Protein AF-A0A9E5L388-F1 (afdb_monomer_lite)

Structure (mmCIF, N/CA/C/O backbone):
data_AF-A0A9E5L388-F1
#
_entry.id   AF-A0A9E5L388-F1
#
loop_
_atom_site.group_PDB
_atom_site.id
_atom_site.type_symbol
_atom_site.label_atom_id
_atom_site.label_alt_id
_atom_site.label_comp_id
_atom_site.label_asym_id
_atom_site.label_entity_id
_atom_site.label_seq_id
_atom_site.pdbx_PDB_ins_code
_atom_site.Cartn_x
_atom_site.Cartn_y
_atom_site.Cartn_z
_atom_site.occupancy
_atom_site.B_iso_or_equiv
_atom_site.auth_seq_id
_atom_site.auth_comp_id
_atom_site.auth_asym_id
_atom_site.auth_atom_id
_atom_site.pdbx_PDB_model_num
ATOM 1 N N . MET A 1 1 ? -13.067 15.710 34.366 1.00 86.12 1 MET A N 1
ATOM 2 C CA . MET A 1 1 ? -13.907 15.734 33.143 1.00 86.12 1 MET A CA 1
ATOM 3 C C . MET A 1 1 ? -14.310 14.328 32.700 1.00 86.12 1 MET A C 1
ATOM 5 O O . MET A 1 1 ? -15.503 14.062 32.668 1.00 86.12 1 MET A O 1
ATOM 9 N N . ILE A 1 2 ? -13.362 13.417 32.444 1.00 89.31 2 ILE A N 1
ATOM 10 C CA . ILE A 1 2 ? -13.641 12.034 31.994 1.00 89.31 2 ILE A CA 1
ATOM 11 C C . ILE A 1 2 ? -14.553 11.259 32.964 1.00 89.31 2 ILE A C 1
ATOM 13 O O . ILE A 1 2 ? -15.566 10.713 32.545 1.00 89.31 2 ILE A O 1
ATOM 17 N N . GLU A 1 3 ? -14.292 11.320 34.272 1.00 92.44 3 GLU A N 1
ATOM 18 C CA . GLU A 1 3 ? -15.134 10.653 35.284 1.00 92.44 3 GLU A CA 1
ATOM 19 C C . GLU A 1 3 ? -16.596 11.150 35.291 1.00 92.44 3 GLU A C 1
ATOM 21 O O . GLU A 1 3 ? -17.532 10.399 35.564 1.00 92.44 3 GLU A O 1
ATOM 26 N N . LYS A 1 4 ? -16.824 12.425 34.938 1.00 95.94 4 LYS A N 1
ATOM 27 C CA . LYS A 1 4 ? -18.179 12.981 34.786 1.00 95.94 4 LYS A CA 1
ATOM 28 C C . LYS A 1 4 ? -18.882 12.364 33.573 1.00 95.94 4 LYS A C 1
ATOM 30 O O . LYS A 1 4 ? -20.036 11.961 33.695 1.00 95.94 4 LYS A O 1
ATOM 35 N N . LEU A 1 5 ? -18.182 12.257 32.439 1.00 94.25 5 LEU A N 1
ATOM 36 C CA . LEU A 1 5 ? -18.706 11.656 31.207 1.00 94.25 5 LEU A CA 1
ATOM 37 C C . LEU A 1 5 ? -19.031 10.169 31.395 1.00 94.25 5 LEU A C 1
ATOM 39 O O . LEU A 1 5 ? -20.086 9.720 30.956 1.00 94.25 5 LEU A O 1
ATOM 43 N N . LYS A 1 6 ? -18.196 9.431 32.133 1.00 94.25 6 LYS A N 1
ATOM 44 C CA . LYS A 1 6 ? -18.451 8.034 32.514 1.00 94.25 6 LYS A CA 1
ATOM 45 C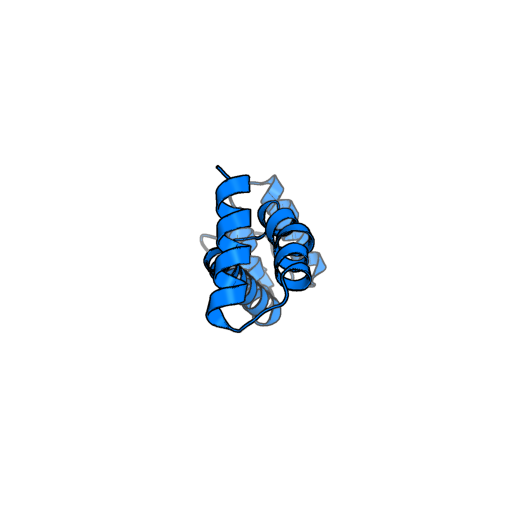 C . LYS A 1 6 ? -19.750 7.871 33.307 1.00 94.25 6 LYS A C 1
ATOM 47 O O . LYS A 1 6 ? -20.597 7.048 32.960 1.00 94.25 6 LYS A O 1
ATOM 52 N N . LYS A 1 7 ? -19.947 8.680 34.355 1.00 94.94 7 LYS A N 1
ATOM 53 C CA . LYS A 1 7 ? -21.184 8.656 35.161 1.00 94.94 7 LYS A CA 1
ATOM 54 C C . LYS A 1 7 ? -22.417 8.989 34.320 1.0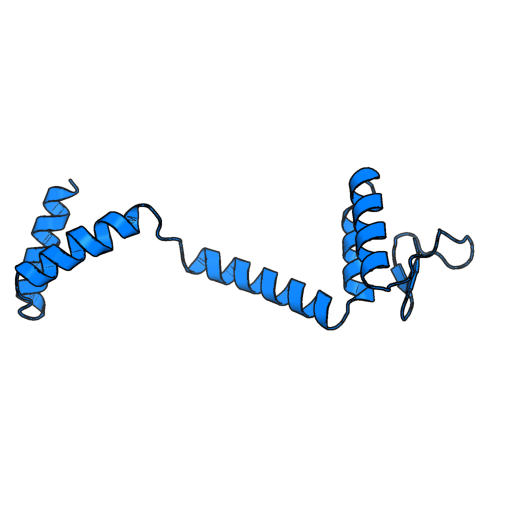0 94.94 7 LYS A C 1
ATOM 56 O O . LYS A 1 7 ? -23.465 8.364 34.483 1.00 94.94 7 LYS A O 1
ATOM 61 N N . GLU A 1 8 ? -22.291 9.952 33.411 1.00 95.62 8 GLU A N 1
ATO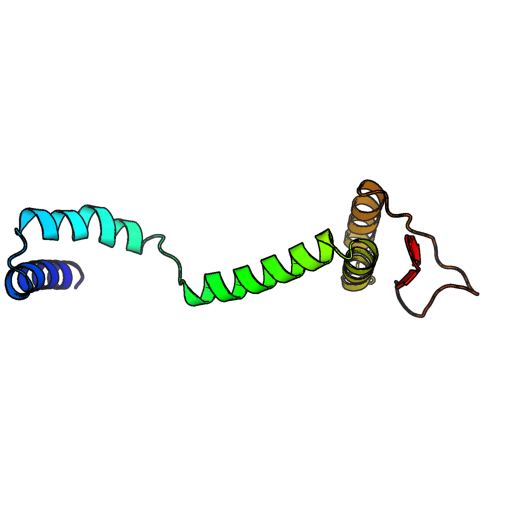M 62 C CA . GLU A 1 8 ? -23.365 10.336 32.496 1.00 95.62 8 GLU A CA 1
ATOM 63 C C . GLU A 1 8 ? -23.698 9.225 31.490 1.00 95.62 8 GLU A C 1
ATOM 65 O O . GLU A 1 8 ? -24.877 8.935 31.281 1.00 95.62 8 GLU A O 1
ATOM 70 N N . PHE A 1 9 ? -22.682 8.560 30.929 1.00 94.69 9 PHE A N 1
ATOM 71 C CA . PHE A 1 9 ? -22.836 7.410 30.037 1.00 94.69 9 PHE A CA 1
ATOM 72 C C . PHE A 1 9 ? -23.650 6.295 30.704 1.00 94.69 9 PHE A C 1
ATOM 74 O O . PHE A 1 9 ? -24.688 5.894 30.180 1.00 94.69 9 PHE A O 1
ATOM 81 N N . VAL A 1 10 ? -23.254 5.866 31.910 1.00 94.25 10 VAL A N 1
ATOM 82 C CA . VAL A 1 10 ? -23.954 4.807 32.661 1.00 94.25 10 VAL A CA 1
ATOM 83 C C . VAL A 1 10 ? -25.406 5.196 32.966 1.00 94.25 10 VAL A C 1
ATOM 85 O O . VAL A 1 10 ? -26.317 4.390 32.767 1.00 94.25 10 VAL A O 1
ATOM 88 N N . LYS A 1 11 ? -25.651 6.447 33.388 1.00 95.12 11 LYS A N 1
ATOM 89 C CA . LYS A 1 11 ? -27.009 6.955 33.647 1.00 95.12 11 LYS A CA 1
ATOM 90 C C . LYS A 1 11 ? -27.878 6.929 32.384 1.00 95.12 11 LYS A C 1
ATOM 92 O O . LYS A 1 11 ? -29.034 6.512 32.444 1.00 95.12 11 LYS A O 1
ATOM 97 N N . LYS A 1 12 ? -27.335 7.367 31.243 1.00 95.19 12 LYS A N 1
ATOM 98 C CA . LYS A 1 12 ? -28.052 7.391 29.959 1.00 95.19 12 LYS A CA 1
ATOM 99 C C . LYS A 1 12 ? -28.357 5.984 29.443 1.00 95.19 12 LYS A C 1
ATOM 101 O O . LYS A 1 12 ? -29.460 5.760 28.953 1.00 95.19 12 LYS A O 1
ATOM 106 N N . CYS A 1 13 ? -27.447 5.023 29.604 1.00 94.25 13 CYS A N 1
ATOM 107 C CA . CYS A 1 13 ? -27.692 3.631 29.217 1.00 94.25 13 CYS A CA 1
ATOM 108 C C . CYS A 1 13 ? -28.866 2.999 29.984 1.00 94.25 13 CYS A C 1
ATOM 110 O O . CYS A 1 13 ? -29.707 2.337 29.369 1.00 94.25 13 CYS A O 1
ATOM 112 N N . ALA A 1 14 ? -28.957 3.245 31.295 1.00 92.44 14 ALA A N 1
ATOM 113 C CA . ALA A 1 14 ? -30.080 2.785 32.110 1.00 92.44 14 ALA A CA 1
ATOM 114 C C . ALA A 1 14 ? -31.411 3.412 31.651 1.00 92.44 14 ALA A C 1
ATOM 116 O O . ALA A 1 14 ? -32.402 2.704 31.497 1.00 92.44 14 ALA A O 1
ATOM 117 N N . GLY A 1 15 ? -31.427 4.720 31.365 1.00 90.50 15 GLY A N 1
ATOM 118 C CA . GLY A 1 15 ? -32.634 5.431 30.924 1.00 90.50 15 GLY A CA 1
ATOM 119 C C . GLY A 1 15 ? -33.082 5.140 29.484 1.00 90.50 15 GLY A C 1
ATOM 120 O O . GLY A 1 15 ? -34.260 5.286 29.184 1.00 90.50 15 GLY A O 1
ATOM 121 N N . PHE A 1 16 ? -32.173 4.733 28.591 1.00 88.25 16 PHE A N 1
ATOM 122 C CA . PHE A 1 16 ? -32.488 4.513 27.173 1.00 88.25 16 PHE A CA 1
ATOM 123 C C . PHE A 1 16 ? -33.103 3.136 26.892 1.00 88.25 16 PHE A C 1
ATOM 125 O O . PHE A 1 16 ? -34.082 3.030 26.160 1.00 88.25 16 PHE A O 1
ATOM 132 N N . ARG A 1 17 ? -32.510 2.070 27.442 1.00 85.12 17 ARG A N 1
ATOM 133 C CA . ARG A 1 17 ? -32.904 0.673 27.160 1.00 85.12 17 ARG A CA 1
ATOM 134 C C . ARG A 1 17 ? -32.968 -0.211 28.407 1.00 85.12 17 ARG A C 1
ATOM 136 O O . ARG A 1 17 ? -33.025 -1.429 28.282 1.00 85.12 17 ARG A O 1
ATOM 143 N N . GLY A 1 18 ? -32.928 0.377 29.604 1.00 90.69 18 GLY A N 1
ATOM 144 C CA . GLY A 1 18 ? -32.938 -0.393 30.851 1.00 90.69 18 GLY A CA 1
ATOM 145 C C . GLY A 1 18 ? -31.679 -1.239 31.047 1.00 90.69 18 GLY A C 1
ATOM 146 O O . GLY A 1 18 ? -31.737 -2.275 31.707 1.00 90.69 18 GLY A O 1
ATOM 147 N N . TYR A 1 19 ? -30.545 -0.846 30.453 1.00 94.25 19 TYR A N 1
ATOM 148 C CA . TYR A 1 19 ? -29.304 -1.600 30.612 1.00 94.25 19 TYR A CA 1
ATOM 149 C C . TYR A 1 19 ? -28.871 -1.626 32.079 1.00 94.25 19 TYR A C 1
ATOM 151 O O . TYR A 1 19 ? -28.874 -0.598 32.762 1.00 94.25 19 TYR A O 1
ATOM 159 N N . LYS A 1 20 ? -28.469 -2.813 32.550 1.00 95.56 20 LYS A N 1
ATOM 160 C CA . LYS A 1 20 ? -27.919 -2.996 33.894 1.00 95.56 20 LYS A CA 1
ATOM 161 C C . LYS A 1 20 ? -26.668 -2.140 34.062 1.00 95.56 20 LYS A C 1
ATOM 163 O O . LYS A 1 20 ? -25.831 -2.060 33.158 1.00 95.56 20 LYS A O 1
ATOM 168 N N . LYS A 1 21 ? -26.528 -1.535 35.241 1.00 94.31 21 LYS A N 1
ATOM 169 C CA . LYS A 1 21 ? -25.412 -0.642 35.565 1.00 94.31 21 LYS A CA 1
ATOM 170 C C . LYS A 1 21 ? -24.067 -1.338 35.361 1.00 94.31 21 LYS A C 1
ATOM 172 O O . LYS A 1 21 ? -23.155 -0.750 34.787 1.00 94.31 21 LYS A O 1
ATOM 177 N N . GLU A 1 22 ? -23.977 -2.596 35.779 1.00 95.56 22 GLU A N 1
ATOM 178 C CA . GLU A 1 22 ? -22.774 -3.423 35.709 1.00 95.56 22 GLU A CA 1
ATOM 179 C C . GLU A 1 22 ? -22.326 -3.613 34.255 1.00 95.56 22 GLU A C 1
ATOM 181 O O . GLU A 1 22 ? -21.142 -3.508 33.950 1.00 95.56 22 GLU A O 1
ATOM 186 N N . THR A 1 23 ? -23.277 -3.813 33.336 1.00 95.00 23 THR A N 1
ATOM 187 C CA . THR A 1 23 ? -22.998 -3.969 31.903 1.00 95.00 23 THR A CA 1
ATOM 188 C C . THR A 1 23 ? -22.452 -2.680 31.297 1.00 95.00 23 THR A C 1
ATOM 190 O O . THR A 1 23 ? -21.430 -2.702 30.616 1.00 95.00 23 THR A O 1
ATOM 193 N N . SER A 1 24 ? -23.102 -1.541 31.548 1.00 95.50 24 SER A N 1
ATOM 194 C CA . SER A 1 24 ? -22.646 -0.254 31.009 1.00 95.50 24 SER A CA 1
ATOM 195 C C . SER A 1 24 ? -21.293 0.162 31.583 1.00 95.50 24 SER A C 1
ATOM 197 O O . SER A 1 24 ? -20.461 0.704 30.859 1.00 95.50 24 SER A O 1
ATOM 199 N N . GLN A 1 25 ? -21.057 -0.125 32.864 1.00 95.31 25 GLN A N 1
ATOM 200 C CA . GLN A 1 25 ? -19.780 0.141 33.511 1.00 95.31 25 GLN A CA 1
ATOM 201 C C . GLN A 1 25 ? -18.666 -0.742 32.938 1.00 95.31 25 GLN A C 1
ATOM 203 O O . GLN A 1 25 ? -17.606 -0.222 32.597 1.00 95.31 25 GLN A O 1
ATOM 208 N N . TYR A 1 26 ? -18.935 -2.035 32.726 1.00 95.94 26 TYR A N 1
ATOM 209 C CA . TYR A 1 26 ? -18.004 -2.949 32.064 1.00 95.94 26 TYR A CA 1
ATOM 210 C C . TYR A 1 26 ? -17.638 -2.475 30.652 1.00 95.94 26 TYR A C 1
ATOM 212 O O . TYR A 1 26 ? -16.458 -2.394 30.327 1.00 95.94 26 TYR A O 1
ATOM 220 N N . ILE A 1 27 ? -18.621 -2.103 29.823 1.00 94.81 27 ILE A N 1
ATOM 221 C CA . ILE A 1 27 ? -18.369 -1.616 28.455 1.00 94.81 27 ILE A CA 1
ATOM 222 C C . ILE A 1 27 ? -17.480 -0.369 28.477 1.00 94.81 27 ILE A C 1
ATOM 224 O O . ILE A 1 27 ? -16.527 -0.273 27.704 1.00 94.81 27 ILE A O 1
ATOM 228 N N . TYR A 1 28 ? -17.765 0.586 29.362 1.00 95.06 28 TYR A N 1
ATOM 229 C CA . TYR A 1 28 ? -16.975 1.811 29.425 1.00 95.06 28 TYR A CA 1
ATOM 230 C C . TYR A 1 28 ? -15.529 1.526 29.855 1.00 95.06 28 TYR A C 1
ATOM 232 O O . TYR A 1 28 ? -14.596 1.906 29.155 1.00 95.06 28 TYR A O 1
ATOM 240 N N . GLU A 1 29 ? -15.347 0.809 30.966 1.00 94.69 29 GLU A N 1
ATOM 241 C CA . GLU A 1 29 ? -14.033 0.581 31.584 1.00 94.69 29 GLU A CA 1
ATOM 242 C C . GLU A 1 29 ? -13.172 -0.443 30.837 1.00 94.69 29 GLU A C 1
ATOM 244 O O . GLU A 1 29 ? -11.946 -0.363 30.855 1.00 94.69 29 GLU A O 1
ATOM 249 N N . LYS A 1 30 ? -13.790 -1.455 30.218 1.00 96.25 30 LYS A N 1
ATOM 250 C CA . LYS A 1 30 ? -13.067 -2.569 29.583 1.00 96.25 30 LYS A CA 1
ATOM 251 C C . LYS A 1 30 ? -13.015 -2.482 28.068 1.00 96.25 30 LYS A C 1
ATOM 253 O O . LYS A 1 30 ? -12.206 -3.185 27.473 1.00 96.25 30 LYS A O 1
ATOM 258 N N . MET A 1 31 ? -13.835 -1.636 27.446 1.00 95.06 31 MET A N 1
ATOM 259 C CA . MET A 1 31 ? -13.847 -1.482 25.990 1.00 95.06 31 MET A CA 1
ATOM 260 C C . MET A 1 31 ? -13.544 -0.045 25.581 1.00 95.06 31 MET A C 1
ATOM 262 O O . MET A 1 31 ? -12.552 0.174 24.900 1.00 95.06 31 MET A O 1
ATOM 266 N N . ILE A 1 32 ? -14.345 0.935 26.012 1.00 94.94 32 ILE A N 1
ATOM 267 C CA . ILE A 1 32 ? -14.218 2.324 25.538 1.00 94.94 32 ILE A CA 1
ATOM 268 C C . ILE A 1 32 ? -12.909 2.964 26.010 1.00 94.94 32 ILE A C 1
ATOM 270 O O . ILE A 1 32 ? -12.186 3.520 25.188 1.00 94.94 32 ILE A O 1
ATOM 274 N N . GLU A 1 33 ? -12.590 2.885 27.305 1.00 93.38 33 GLU A N 1
ATOM 275 C CA . GLU A 1 33 ? -11.369 3.484 27.862 1.00 93.38 33 GLU A CA 1
ATOM 276 C C . GLU A 1 33 ? -10.092 2.903 27.233 1.00 93.38 33 GLU A C 1
ATOM 278 O O . GLU A 1 33 ? -9.291 3.694 26.734 1.00 93.38 33 GLU A O 1
ATOM 283 N N . PRO A 1 34 ? -9.903 1.567 27.153 1.00 93.06 34 PRO A N 1
ATOM 284 C CA . PRO A 1 34 ? -8.749 1.004 26.459 1.00 93.06 34 PRO A CA 1
ATOM 285 C C . PRO A 1 34 ? -8.733 1.369 24.975 1.00 93.06 34 PRO A C 1
ATOM 287 O O . PRO A 1 34 ? -7.704 1.799 24.461 1.00 93.06 34 PRO A O 1
ATOM 290 N N . ALA A 1 35 ? -9.871 1.238 24.285 1.00 92.94 35 ALA A N 1
ATOM 291 C CA . ALA A 1 35 ? -9.957 1.517 22.858 1.00 92.94 35 ALA A CA 1
ATOM 292 C C . ALA A 1 35 ? -9.643 2.981 22.539 1.00 92.94 35 ALA A C 1
ATOM 294 O O . ALA A 1 35 ? -9.085 3.247 21.481 1.00 92.94 35 ALA A O 1
ATOM 295 N N . ALA A 1 36 ? -9.931 3.934 23.427 1.00 90.94 36 ALA A N 1
ATOM 296 C CA . ALA A 1 36 ? -9.606 5.342 23.209 1.00 90.94 36 ALA A CA 1
ATOM 297 C C . ALA A 1 36 ? -8.094 5.601 23.059 1.00 90.94 36 ALA A C 1
ATOM 299 O O . ALA A 1 36 ? -7.714 6.590 22.438 1.00 90.94 36 ALA A O 1
ATOM 300 N N . SER A 1 37 ? -7.234 4.717 23.580 1.00 91.06 37 SER A N 1
ATOM 301 C CA . SER A 1 37 ? -5.778 4.846 23.453 1.00 91.06 37 SER A CA 1
ATOM 302 C C . SER A 1 37 ? -5.221 4.379 22.104 1.00 91.06 37 SER A C 1
ATOM 304 O O . SER A 1 37 ? -4.106 4.763 21.765 1.00 91.06 37 SER A O 1
ATOM 306 N N . TYR A 1 38 ? -5.951 3.554 21.343 1.00 92.50 38 TYR A N 1
ATOM 307 C CA . TYR A 1 38 ? -5.428 2.934 20.110 1.00 92.50 38 TYR A CA 1
ATOM 308 C C . TYR A 1 38 ? -6.445 2.790 18.967 1.00 92.50 38 TYR A C 1
ATOM 310 O O . TYR A 1 38 ? -6.113 2.270 17.902 1.00 92.50 38 TYR A O 1
ATOM 318 N N . SER A 1 39 ? -7.690 3.230 19.153 1.00 95.44 39 SER A N 1
ATOM 319 C CA . SER A 1 39 ? -8.684 3.246 18.080 1.00 95.44 39 SER A CA 1
ATOM 320 C C . SER A 1 39 ? -8.269 4.229 17.007 1.00 95.44 39 SER A C 1
ATOM 322 O O . SER A 1 39 ? -7.830 5.343 17.289 1.00 95.44 39 SER A O 1
ATOM 324 N N . PHE A 1 40 ? -8.464 3.821 15.761 1.00 95.50 40 PHE A N 1
ATOM 325 C CA . PHE A 1 40 ? -8.019 4.584 14.613 1.00 95.50 40 PHE A CA 1
ATOM 326 C C . PHE A 1 40 ? -9.198 5.157 13.827 1.00 95.50 40 PHE A C 1
ATOM 328 O O . PHE A 1 40 ? -10.306 4.611 13.813 1.00 95.50 40 PHE A O 1
ATOM 335 N N . ASN A 1 41 ? -8.967 6.286 13.161 1.00 96.75 41 ASN A N 1
ATOM 336 C CA . ASN A 1 41 ? -9.986 6.948 12.364 1.00 96.75 41 ASN A CA 1
ATOM 337 C C . ASN A 1 41 ? -10.351 6.104 11.129 1.00 96.75 41 ASN A C 1
ATOM 339 O O . ASN A 1 41 ? -9.567 5.982 10.188 1.00 96.75 41 ASN A O 1
ATOM 343 N N . LYS A 1 42 ? -11.581 5.575 11.104 1.00 97.06 42 LYS A N 1
ATOM 344 C CA . LYS A 1 42 ? -12.049 4.691 10.028 1.00 97.06 42 LYS A CA 1
ATOM 345 C C . LYS A 1 42 ? -12.017 5.349 8.647 1.00 97.06 42 LYS A C 1
ATOM 347 O O . LYS A 1 42 ? -11.612 4.694 7.693 1.00 97.06 42 LYS A O 1
ATOM 352 N N . SER A 1 43 ? -12.437 6.610 8.514 1.00 98.00 43 SER A N 1
ATOM 353 C CA . SER A 1 43 ? -12.431 7.282 7.205 1.00 98.00 43 SER A CA 1
ATOM 354 C C . SER A 1 43 ? -11.019 7.403 6.634 1.00 98.00 43 SER A C 1
ATOM 356 O O . SER A 1 43 ? -10.824 7.148 5.452 1.00 98.00 43 SER A O 1
ATOM 358 N N . HIS A 1 44 ? -10.026 7.691 7.478 1.00 97.75 44 HIS A N 1
ATOM 359 C CA . HIS A 1 44 ? -8.630 7.743 7.060 1.00 97.75 44 HIS A CA 1
ATOM 360 C C . HIS A 1 44 ? -8.121 6.359 6.636 1.00 97.75 44 HIS A C 1
ATOM 362 O O . HIS A 1 44 ? -7.562 6.223 5.549 1.00 97.75 44 HIS A O 1
ATOM 368 N N . SER A 1 45 ? -8.392 5.318 7.435 1.00 98.12 45 SER A N 1
ATOM 369 C CA . SER A 1 45 ? -8.014 3.942 7.087 1.00 98.12 45 SER A CA 1
ATOM 370 C C . SER A 1 45 ? -8.601 3.485 5.758 1.00 98.12 45 SER A C 1
ATOM 372 O O . SER A 1 45 ? -7.897 2.869 4.968 1.00 98.12 45 SER A O 1
ATOM 374 N N . VAL A 1 46 ? -9.879 3.778 5.497 1.00 98.38 46 VAL A N 1
ATOM 375 C CA . VAL A 1 46 ? -10.554 3.336 4.268 1.00 98.38 46 VAL A CA 1
ATOM 376 C C . VAL A 1 46 ? -9.954 4.011 3.034 1.00 98.38 46 VAL A C 1
ATOM 378 O O . VAL A 1 46 ? -9.703 3.329 2.044 1.00 98.38 46 VAL A O 1
ATOM 381 N N . CYS A 1 47 ? -9.663 5.314 3.094 1.00 98.31 47 CYS A N 1
ATOM 382 C CA . CYS A 1 47 ? -9.038 6.017 1.972 1.00 98.31 47 CYS A CA 1
ATOM 383 C C . CYS A 1 47 ? -7.651 5.446 1.638 1.00 98.31 47 CYS A C 1
ATOM 385 O O . CYS A 1 47 ? -7.365 5.178 0.474 1.00 98.31 47 CYS A O 1
ATOM 387 N N . TYR A 1 48 ? -6.812 5.196 2.649 1.00 98.44 48 TYR A N 1
ATOM 388 C CA . TYR A 1 48 ? -5.487 4.604 2.434 1.00 98.44 48 TYR A CA 1
ATOM 389 C C . TYR A 1 48 ? -5.560 3.147 1.971 1.00 98.44 48 TYR A C 1
ATOM 391 O O . TYR A 1 48 ? -4.805 2.747 1.087 1.00 98.44 48 TYR A O 1
ATOM 399 N N . ALA A 1 49 ? -6.494 2.361 2.513 1.00 98.62 49 ALA A N 1
ATOM 400 C CA . ALA A 1 49 ? -6.713 0.987 2.073 1.00 98.62 49 ALA A CA 1
ATOM 401 C C . ALA A 1 49 ? -7.113 0.921 0.591 1.00 98.62 49 ALA A C 1
ATOM 403 O O . ALA A 1 49 ? -6.682 0.008 -0.108 1.00 98.62 49 ALA A O 1
ATOM 404 N N . MET A 1 50 ? -7.885 1.895 0.096 1.00 98.56 50 MET A N 1
ATOM 405 C CA . MET A 1 50 ? -8.250 1.961 -1.321 1.00 98.56 50 MET A CA 1
ATOM 406 C C . MET A 1 50 ? -7.026 2.174 -2.218 1.00 98.56 50 MET A C 1
ATOM 408 O O . MET A 1 50 ? -6.884 1.476 -3.219 1.00 98.56 50 MET A O 1
ATOM 412 N N . ILE A 1 51 ? -6.123 3.085 -1.840 1.00 98.44 51 ILE A N 1
ATOM 413 C CA . ILE A 1 51 ? -4.871 3.320 -2.575 1.00 98.44 51 ILE A CA 1
ATOM 414 C C . ILE A 1 51 ? -4.010 2.055 -2.547 1.00 98.44 51 ILE A C 1
ATOM 416 O O . ILE A 1 51 ? -3.580 1.586 -3.594 1.00 98.44 51 ILE A O 1
ATOM 420 N N . ALA A 1 52 ? -3.815 1.450 -1.370 1.00 98.62 52 ALA A N 1
ATOM 421 C CA . ALA A 1 52 ? -3.039 0.218 -1.238 1.00 98.62 52 ALA A CA 1
ATOM 422 C C . ALA A 1 52 ? -3.609 -0.921 -2.100 1.00 98.62 52 ALA A C 1
ATOM 424 O O . ALA A 1 52 ? -2.855 -1.635 -2.760 1.00 98.62 52 ALA A O 1
ATOM 425 N N . TYR A 1 53 ? -4.937 -1.062 -2.137 1.00 98.62 53 TYR A N 1
ATOM 426 C CA . TYR A 1 53 ? -5.615 -2.035 -2.986 1.00 98.62 53 TYR A CA 1
ATOM 427 C C . TYR A 1 53 ? -5.381 -1.765 -4.477 1.00 98.62 53 TYR A C 1
ATOM 429 O O . TYR A 1 53 ? -5.059 -2.691 -5.216 1.00 98.62 53 TYR A O 1
ATOM 437 N N . GLN A 1 54 ? -5.491 -0.510 -4.923 1.00 98.69 54 GLN A N 1
ATOM 438 C CA . GLN A 1 54 ? -5.225 -0.130 -6.316 1.00 98.69 54 GLN A CA 1
ATOM 439 C C . GLN A 1 54 ? -3.771 -0.409 -6.712 1.00 98.69 54 GLN A C 1
ATOM 441 O O . GLN A 1 54 ? -3.526 -1.009 -7.757 1.00 98.69 54 GLN A O 1
ATOM 446 N N . THR A 1 55 ? -2.814 -0.042 -5.859 1.00 98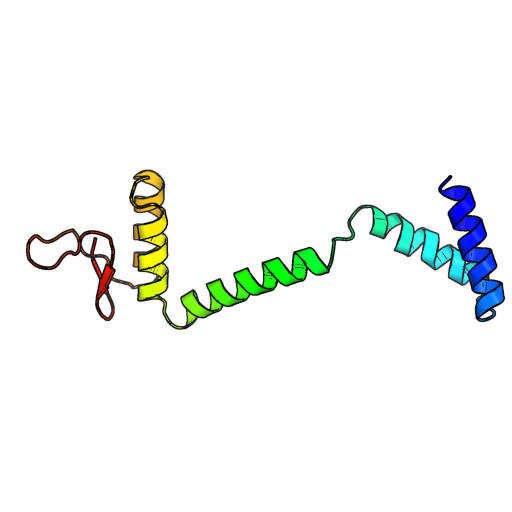.44 55 THR A N 1
ATOM 447 C CA . THR A 1 55 ? -1.385 -0.320 -6.058 1.00 98.44 55 THR A CA 1
ATOM 448 C C . THR A 1 55 ? -1.124 -1.824 -6.160 1.00 98.44 55 THR A C 1
ATOM 450 O O . THR A 1 55 ? -0.448 -2.272 -7.085 1.00 98.44 55 THR A O 1
ATOM 453 N N . ALA A 1 56 ? -1.704 -2.623 -5.259 1.00 98.50 56 ALA A N 1
ATOM 454 C CA . ALA A 1 56 ? -1.572 -4.078 -5.285 1.00 98.50 56 ALA A CA 1
ATOM 455 C C . ALA A 1 56 ? -2.216 -4.703 -6.533 1.00 98.50 56 ALA A C 1
ATOM 457 O O . ALA A 1 56 ? -1.646 -5.620 -7.118 1.00 98.50 56 ALA A O 1
ATOM 458 N N . TYR A 1 57 ? -3.371 -4.191 -6.966 1.00 98.69 57 TYR A N 1
ATOM 459 C CA . TYR A 1 57 ? -4.040 -4.633 -8.188 1.00 98.69 57 TYR A CA 1
ATOM 460 C C . TYR A 1 57 ? -3.160 -4.404 -9.423 1.00 98.69 57 TYR A C 1
ATOM 462 O O . TYR A 1 57 ? -2.989 -5.315 -10.232 1.00 98.69 57 TYR A O 1
ATOM 470 N N . LEU A 1 58 ? -2.553 -3.218 -9.546 1.00 98.38 58 LEU A N 1
ATOM 471 C CA . LEU A 1 58 ? -1.626 -2.921 -10.640 1.00 98.38 58 LEU A CA 1
ATOM 472 C C . LEU A 1 58 ? -0.404 -3.844 -10.599 1.00 98.38 58 LEU A C 1
ATOM 474 O O . LEU A 1 58 ? -0.078 -4.443 -11.616 1.00 98.38 58 LEU A O 1
ATOM 478 N N . LYS A 1 59 ? 0.207 -4.047 -9.424 1.00 97.56 59 LYS A N 1
ATOM 479 C CA . LYS A 1 59 ? 1.337 -4.979 -9.268 1.00 97.56 59 LYS A CA 1
ATOM 480 C C . LYS A 1 59 ? 0.974 -6.418 -9.657 1.00 97.56 59 LYS A C 1
ATOM 482 O O . LYS A 1 59 ? 1.791 -7.109 -10.253 1.00 97.56 59 LYS A O 1
ATOM 487 N N . ALA A 1 60 ? -0.238 -6.872 -9.335 1.00 97.62 60 ALA A N 1
ATOM 488 C CA . ALA A 1 60 ? -0.680 -8.242 -9.596 1.00 97.62 60 ALA A CA 1
ATOM 489 C C . ALA A 1 60 ? -1.063 -8.506 -11.063 1.00 97.62 60 ALA A C 1
ATOM 491 O O . ALA A 1 60 ? -0.864 -9.619 -11.547 1.00 97.62 60 ALA A O 1
ATOM 492 N N . HIS A 1 61 ? -1.628 -7.516 -11.761 1.00 97.56 61 HIS A N 1
ATOM 493 C CA . HIS A 1 61 ? -2.187 -7.697 -13.109 1.00 97.56 61 HIS A CA 1
ATOM 494 C C . HIS A 1 61 ? -1.387 -7.015 -14.229 1.00 97.56 61 HIS A C 1
ATOM 496 O O . HIS A 1 61 ? -1.538 -7.396 -15.386 1.00 97.56 61 HIS A O 1
ATOM 502 N N . TYR A 1 62 ? -0.539 -6.044 -13.890 1.00 97.25 62 TYR A N 1
ATOM 503 C CA . TYR A 1 62 ? 0.271 -5.235 -14.809 1.00 97.25 62 TYR A CA 1
ATOM 504 C C . TYR A 1 62 ? 1.685 -5.069 -14.235 1.00 97.25 62 TYR A C 1
ATOM 506 O O . TYR A 1 62 ? 2.162 -3.959 -14.004 1.00 97.25 62 TYR A O 1
ATOM 514 N N . ALA A 1 63 ? 2.322 -6.193 -13.891 1.00 96.75 63 ALA A N 1
ATOM 515 C CA . ALA A 1 63 ? 3.565 -6.203 -13.123 1.00 96.75 63 ALA A CA 1
ATOM 516 C C . ALA A 1 63 ? 4.697 -5.430 -13.821 1.00 96.75 63 ALA A C 1
ATOM 518 O O . ALA A 1 63 ? 5.361 -4.619 -13.180 1.00 96.75 63 ALA A O 1
ATOM 519 N N . THR A 1 64 ? 4.895 -5.628 -15.128 1.00 97.62 64 THR A N 1
ATOM 520 C CA . THR A 1 64 ? 5.955 -4.952 -15.893 1.00 97.62 64 THR A CA 1
ATOM 521 C C . THR A 1 64 ? 5.763 -3.436 -15.901 1.00 97.62 64 THR A C 1
ATOM 523 O O . THR A 1 64 ? 6.701 -2.689 -15.629 1.00 97.62 64 THR A O 1
ATOM 526 N N . GLU A 1 65 ? 4.542 -2.963 -16.151 1.00 97.69 65 GLU A N 1
ATOM 527 C CA . GLU A 1 65 ? 4.202 -1.540 -16.136 1.00 97.69 65 GLU A CA 1
ATOM 528 C C . GLU A 1 65 ? 4.294 -0.948 -14.727 1.00 97.69 65 GLU A C 1
ATOM 530 O O . GLU A 1 65 ? 4.787 0.169 -14.559 1.00 97.69 65 GLU A O 1
ATOM 535 N N . PHE A 1 66 ? 3.863 -1.701 -13.712 1.00 97.94 66 PHE A N 1
ATOM 536 C CA . PHE A 1 66 ? 3.971 -1.314 -12.309 1.00 97.94 66 PHE A CA 1
ATOM 537 C C . PHE A 1 66 ? 5.431 -1.091 -11.907 1.00 97.94 66 PHE A C 1
ATOM 539 O O . PHE A 1 66 ? 5.768 -0.036 -11.370 1.00 97.94 66 PHE A O 1
ATOM 546 N N . TYR A 1 67 ? 6.304 -2.056 -12.200 1.00 97.56 67 TYR A N 1
ATOM 547 C CA . TYR A 1 67 ? 7.722 -1.953 -11.878 1.00 97.56 67 TYR A CA 1
ATOM 548 C C . TYR A 1 67 ? 8.420 -0.861 -12.687 1.00 97.56 67 TYR A C 1
ATOM 550 O O . TYR A 1 67 ? 9.234 -0.131 -12.130 1.00 97.56 67 TYR A O 1
ATOM 558 N N . ALA A 1 68 ? 8.053 -0.656 -13.955 1.00 97.38 68 ALA A N 1
ATOM 559 C CA . ALA A 1 68 ? 8.597 0.452 -14.739 1.00 97.38 68 ALA A CA 1
ATOM 560 C C . ALA A 1 68 ? 8.221 1.809 -14.126 1.00 97.38 68 ALA A C 1
ATOM 562 O O . ALA A 1 68 ? 9.068 2.694 -14.016 1.00 97.38 68 ALA A O 1
ATOM 563 N N . ALA A 1 69 ? 6.972 1.963 -13.676 1.00 97.06 69 ALA A N 1
ATOM 564 C CA . ALA A 1 69 ? 6.522 3.168 -12.987 1.00 97.06 69 ALA A CA 1
ATOM 565 C C . ALA A 1 69 ? 7.220 3.364 -11.629 1.00 97.06 69 ALA A C 1
ATOM 567 O O . ALA A 1 69 ? 7.547 4.497 -11.277 1.00 97.06 69 ALA A O 1
ATOM 568 N N . LEU A 1 70 ? 7.477 2.279 -10.890 1.00 96.00 70 LEU A N 1
ATOM 569 C CA . LEU A 1 70 ? 8.182 2.315 -9.608 1.00 96.00 70 LEU A CA 1
ATOM 570 C C . LEU A 1 70 ? 9.638 2.762 -9.777 1.00 96.00 70 LEU A C 1
ATOM 572 O O . LEU A 1 70 ? 10.054 3.721 -9.135 1.00 96.00 70 LEU A O 1
ATOM 576 N N . ILE A 1 71 ? 10.376 2.141 -10.700 1.00 96.56 71 ILE A N 1
ATOM 577 C CA . ILE A 1 71 ? 11.761 2.510 -11.036 1.00 96.56 71 ILE A CA 1
ATOM 578 C C . ILE A 1 71 ? 11.820 3.973 -11.490 1.00 96.56 71 ILE A C 1
ATOM 580 O O . ILE A 1 71 ? 12.643 4.745 -11.008 1.00 96.56 71 ILE A O 1
ATOM 584 N N . ARG A 1 72 ? 10.892 4.387 -12.362 1.00 95.88 72 ARG A N 1
ATOM 585 C CA . ARG A 1 72 ? 10.801 5.777 -12.822 1.00 95.88 72 ARG A CA 1
ATOM 586 C C . ARG A 1 72 ? 10.551 6.771 -11.684 1.00 95.88 72 ARG A C 1
ATOM 588 O O . ARG A 1 72 ? 11.026 7.898 -11.751 1.00 95.88 72 ARG A O 1
ATOM 595 N N . SER A 1 73 ? 9.801 6.384 -10.651 1.00 96.00 73 SER A N 1
ATOM 596 C CA . SER A 1 73 ? 9.492 7.274 -9.522 1.00 96.00 73 SER A CA 1
ATOM 597 C C . SER A 1 73 ? 10.719 7.671 -8.694 1.00 96.00 73 SER A C 1
ATOM 599 O O . SER A 1 73 ? 10.656 8.662 -7.969 1.00 96.00 73 SER A O 1
ATOM 601 N N . VAL A 1 74 ? 11.827 6.938 -8.845 1.00 95.56 74 VAL A N 1
ATOM 602 C CA . VAL A 1 74 ? 13.101 7.180 -8.159 1.00 95.56 74 VAL A CA 1
ATOM 603 C C . VAL A 1 74 ? 14.288 7.264 -9.125 1.00 95.56 74 VAL A C 1
ATOM 605 O O . VAL A 1 74 ? 15.424 7.043 -8.729 1.00 95.56 74 VAL A O 1
ATOM 608 N N . GLU A 1 75 ? 14.050 7.578 -10.402 1.00 91.50 75 GLU A N 1
ATOM 609 C CA . GLU A 1 75 ? 15.077 7.574 -11.464 1.00 91.50 75 GLU A CA 1
ATOM 610 C C . GLU A 1 75 ? 16.285 8.485 -11.155 1.00 91.50 75 GLU A C 1
ATOM 612 O O . GLU A 1 75 ? 17.389 8.247 -11.641 1.00 91.50 75 GLU A O 1
ATOM 617 N N . GLU A 1 76 ? 16.087 9.502 -10.313 1.00 92.38 76 GLU A N 1
ATOM 618 C CA . GLU A 1 76 ? 17.119 10.450 -9.876 1.00 92.38 76 GLU A CA 1
ATOM 619 C C . GLU A 1 76 ? 17.879 10.009 -8.606 1.00 92.38 76 GLU A C 1
ATOM 621 O O . GLU A 1 76 ? 18.926 10.581 -8.299 1.00 92.38 76 GLU A O 1
ATOM 626 N N . ASP A 1 77 ? 17.387 9.002 -7.874 1.00 95.69 77 ASP A N 1
ATOM 627 C CA . ASP A 1 77 ? 18.019 8.452 -6.669 1.00 95.69 77 ASP A CA 1
ATOM 628 C C . ASP A 1 77 ? 18.701 7.123 -7.006 1.00 95.69 77 ASP A C 1
ATOM 630 O O . ASP A 1 77 ? 18.061 6.083 -7.154 1.00 95.69 77 ASP A O 1
ATOM 634 N N . THR A 1 78 ? 20.026 7.148 -7.142 1.00 92.31 78 THR A N 1
ATOM 635 C CA . THR A 1 78 ? 20.796 5.984 -7.597 1.00 92.31 78 THR A CA 1
ATOM 636 C C . THR A 1 78 ? 20.729 4.788 -6.649 1.00 92.31 78 THR A C 1
ATOM 638 O O . THR A 1 78 ? 20.836 3.649 -7.115 1.00 92.31 78 THR A O 1
ATOM 641 N N . ASP A 1 79 ? 20.560 5.021 -5.344 1.00 93.81 79 ASP A N 1
ATOM 642 C CA . ASP A 1 79 ? 20.523 3.949 -4.347 1.00 93.81 79 ASP A CA 1
ATOM 643 C C . ASP A 1 79 ? 19.165 3.234 -4.392 1.00 93.81 79 ASP A C 1
ATOM 645 O O . ASP A 1 79 ? 19.108 2.005 -4.519 1.00 93.81 79 ASP A O 1
ATOM 649 N N . GLU A 1 80 ? 18.070 4.000 -4.394 1.00 95.44 80 GLU A N 1
ATOM 650 C CA . GLU A 1 80 ? 16.708 3.471 -4.548 1.00 95.44 80 GLU A CA 1
ATOM 651 C C . GLU A 1 80 ? 16.501 2.835 -5.932 1.00 95.44 80 GLU A C 1
ATOM 653 O O . GLU A 1 80 ? 15.910 1.758 -6.052 1.00 95.44 80 GLU A O 1
ATOM 658 N N . LEU A 1 81 ? 17.050 3.442 -6.989 1.00 94.44 81 LEU A N 1
ATOM 659 C CA . LEU A 1 81 ? 16.994 2.908 -8.348 1.00 94.44 81 LEU A CA 1
ATOM 660 C C . LEU A 1 81 ? 17.608 1.504 -8.422 1.00 94.44 81 LEU A C 1
ATOM 662 O O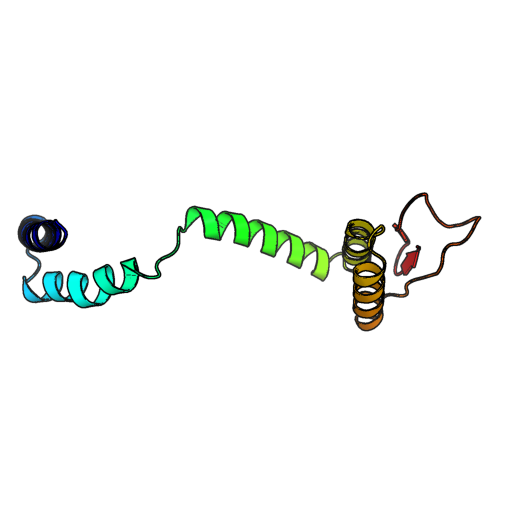 . LEU A 1 81 ? 16.991 0.576 -8.951 1.00 94.44 81 LEU A O 1
ATOM 666 N N . SER A 1 82 ? 18.807 1.331 -7.861 1.00 94.81 82 SER A N 1
ATOM 667 C CA . SER A 1 82 ? 19.489 0.033 -7.798 1.00 94.81 82 SER A CA 1
ATOM 668 C C . SER A 1 82 ? 18.668 -1.002 -7.021 1.00 94.81 82 SER A C 1
ATOM 670 O O . SER A 1 82 ? 18.532 -2.154 -7.452 1.00 94.81 82 SER A O 1
ATOM 672 N N . HIS A 1 83 ? 18.054 -0.582 -5.909 1.00 96.88 83 HIS A N 1
ATOM 673 C CA . HIS A 1 83 ? 17.180 -1.436 -5.112 1.00 96.88 83 HIS A CA 1
ATOM 674 C C . HIS A 1 83 ? 15.978 -1.953 -5.919 1.00 96.88 83 HIS A C 1
ATOM 676 O O . HIS A 1 83 ? 15.768 -3.169 -5.985 1.00 96.88 83 HIS A O 1
ATOM 682 N N . TYR A 1 84 ? 15.231 -1.072 -6.591 1.00 96.75 84 TYR A N 1
ATOM 683 C CA . TYR A 1 84 ? 14.052 -1.491 -7.358 1.00 96.75 84 TYR A CA 1
ATOM 684 C C . TYR A 1 84 ? 14.393 -2.253 -8.637 1.00 96.75 84 TYR A C 1
ATOM 686 O O . TYR A 1 84 ? 13.619 -3.126 -9.031 1.00 96.75 84 TYR A O 1
ATOM 694 N N . ILE A 1 85 ? 15.545 -2.004 -9.271 1.00 96.62 85 ILE A N 1
ATOM 695 C CA . ILE A 1 85 ? 16.023 -2.845 -10.382 1.00 96.62 85 ILE A CA 1
ATOM 696 C C . ILE A 1 85 ? 16.232 -4.285 -9.892 1.00 96.62 85 ILE A C 1
ATOM 698 O O . ILE A 1 85 ? 15.749 -5.224 -10.527 1.00 96.62 85 ILE A O 1
ATOM 702 N N . SER A 1 86 ? 16.889 -4.460 -8.742 1.00 97.00 86 SER A N 1
ATOM 703 C CA . SER A 1 86 ? 17.113 -5.779 -8.138 1.00 97.00 86 SER A CA 1
ATOM 704 C C . SER A 1 86 ? 15.800 -6.466 -7.743 1.00 97.00 86 SER A C 1
ATOM 706 O O . SER A 1 86 ? 15.585 -7.637 -8.070 1.00 97.00 86 SER A O 1
ATOM 708 N N . GLU A 1 87 ? 14.869 -5.737 -7.113 1.00 96.50 87 GLU A N 1
ATOM 709 C CA . GLU A 1 87 ? 13.541 -6.269 -6.776 1.00 96.50 87 GLU A CA 1
ATOM 710 C C . GLU A 1 87 ? 12.792 -6.719 -8.038 1.00 96.50 87 GLU A C 1
ATOM 712 O O . GLU A 1 87 ? 12.260 -7.829 -8.083 1.00 96.50 87 GLU A O 1
ATOM 717 N N . THR A 1 88 ? 12.793 -5.897 -9.086 1.00 97.06 88 THR A N 1
ATOM 718 C CA . THR A 1 88 ? 12.131 -6.190 -10.363 1.00 97.06 88 THR A CA 1
ATOM 719 C C . THR A 1 88 ? 12.686 -7.462 -11.003 1.00 97.06 88 THR A C 1
ATOM 721 O O . THR A 1 88 ? 11.927 -8.356 -11.383 1.00 97.06 88 THR A O 1
ATOM 724 N N . GLN A 1 89 ? 14.014 -7.590 -11.057 1.00 96.56 89 GLN A N 1
ATOM 725 C CA . GLN A 1 89 ? 14.680 -8.778 -11.591 1.00 96.56 89 GLN A CA 1
ATOM 726 C C . GLN A 1 89 ? 14.384 -10.029 -10.753 1.00 96.56 89 GLN A C 1
ATOM 728 O O . GLN A 1 89 ? 14.199 -11.109 -11.312 1.00 96.56 89 GLN A O 1
ATOM 733 N N . SER A 1 90 ? 14.255 -9.896 -9.426 1.00 97.00 90 SER A N 1
ATOM 734 C CA . SER A 1 90 ? 13.860 -11.012 -8.550 1.00 97.00 90 SER A CA 1
ATOM 735 C C . SER A 1 90 ? 12.440 -11.532 -8.825 1.00 97.00 90 SER A C 1
ATOM 737 O O . SER A 1 90 ? 12.152 -12.697 -8.552 1.00 97.00 90 SER A O 1
ATOM 739 N N . HIS A 1 91 ? 11.581 -10.706 -9.432 1.00 94.94 91 HIS A N 1
ATOM 740 C CA . HIS A 1 91 ? 10.245 -11.085 -9.902 1.00 94.94 91 HIS A CA 1
ATOM 741 C C . HIS A 1 91 ? 10.244 -11.625 -11.346 1.00 94.94 91 HIS A C 1
ATOM 743 O O . HIS A 1 91 ? 9.180 -11.836 -11.925 1.00 94.94 91 HIS A O 1
ATOM 749 N N . GLY A 1 92 ? 11.423 -11.882 -11.928 1.00 95.81 92 GLY A N 1
ATOM 750 C CA . GLY A 1 92 ? 11.578 -12.481 -13.255 1.00 95.81 92 GLY A CA 1
ATOM 751 C C . GLY A 1 92 ? 11.390 -11.510 -14.421 1.00 95.81 92 GLY A C 1
ATOM 752 O O . GLY A 1 92 ? 11.315 -11.955 -15.564 1.00 95.81 92 GLY A O 1
ATOM 753 N N . ILE A 1 93 ? 11.319 -10.204 -14.154 1.00 97.56 93 ILE A N 1
ATOM 754 C CA . ILE A 1 93 ? 11.167 -9.175 -15.185 1.00 97.56 93 ILE A CA 1
ATOM 755 C C . ILE A 1 93 ? 12.556 -8.711 -15.625 1.00 97.56 93 ILE A C 1
ATOM 757 O O . ILE A 1 93 ? 13.371 -8.259 -14.818 1.00 97.56 93 ILE A O 1
ATOM 761 N N . GLU A 1 94 ? 12.836 -8.823 -16.921 1.00 97.50 94 GLU A N 1
ATOM 762 C CA . GLU A 1 94 ? 14.116 -8.402 -17.486 1.00 97.50 94 GLU A CA 1
ATOM 763 C C . GLU A 1 94 ? 14.203 -6.870 -17.540 1.00 97.50 94 GLU A C 1
ATOM 765 O O . GLU A 1 94 ? 13.346 -6.206 -18.128 1.00 97.50 94 GLU A O 1
ATOM 770 N N . VAL A 1 95 ? 15.267 -6.312 -16.954 1.00 97.69 95 VAL A N 1
ATOM 771 C CA . VAL A 1 95 ? 15.582 -4.877 -17.004 1.00 97.69 95 VAL A CA 1
ATOM 772 C C . VAL A 1 95 ? 16.792 -4.669 -17.906 1.00 97.69 95 VAL A C 1
ATOM 774 O O . VAL A 1 95 ? 17.885 -5.161 -17.625 1.00 97.69 95 VAL A O 1
ATOM 777 N N . LEU A 1 96 ? 16.591 -3.946 -19.000 1.00 97.25 96 LEU A N 1
ATOM 778 C CA . LEU A 1 96 ? 17.580 -3.713 -20.038 1.00 97.25 96 LEU A CA 1
ATOM 779 C C . LEU A 1 96 ? 18.230 -2.335 -19.871 1.00 97.25 96 LEU A C 1
ATOM 781 O O . LEU A 1 96 ? 17.541 -1.342 -19.647 1.00 97.25 96 LEU A O 1
ATOM 785 N N . ALA A 1 97 ? 19.548 -2.266 -20.069 1.00 95.06 97 ALA A N 1
ATOM 786 C CA . ALA A 1 97 ? 20.302 -1.010 -20.051 1.00 95.06 97 ALA A CA 1
ATOM 787 C C . ALA A 1 97 ? 19.836 -0.022 -21.145 1.00 95.06 97 ALA A C 1
ATOM 789 O O . ALA A 1 97 ? 19.244 -0.460 -22.140 1.00 95.06 97 ALA A O 1
ATOM 790 N N . PRO A 1 98 ? 20.143 1.282 -21.030 1.00 94.25 98 PRO A N 1
ATOM 791 C CA . PRO A 1 98 ? 19.766 2.261 -22.042 1.00 94.25 98 PRO A CA 1
ATOM 792 C C . PRO A 1 98 ? 20.334 1.940 -23.425 1.00 94.25 98 PRO A C 1
ATOM 794 O O . PRO A 1 98 ? 21.444 1.421 -23.564 1.00 94.25 98 PRO A O 1
ATOM 797 N N . HIS A 1 99 ? 19.574 2.255 -24.470 1.00 96.31 99 HIS A N 1
ATOM 798 C CA . HIS A 1 99 ? 19.956 1.993 -25.852 1.00 96.31 99 HIS A CA 1
ATOM 799 C C . HIS A 1 99 ? 19.564 3.152 -26.768 1.00 96.31 99 HIS A C 1
ATOM 801 O O . HIS A 1 99 ? 18.390 3.500 -26.871 1.00 96.31 99 HIS A O 1
ATOM 807 N N . ILE A 1 100 ? 20.532 3.679 -27.526 1.00 96.56 100 ILE A N 1
ATOM 808 C CA . ILE A 1 100 ? 20.385 4.921 -28.308 1.00 96.56 100 ILE A CA 1
ATOM 809 C C . ILE A 1 100 ? 19.208 4.919 -29.300 1.00 96.56 100 ILE A C 1
ATOM 811 O O . ILE A 1 100 ? 18.615 5.961 -29.545 1.00 96.56 100 ILE A O 1
ATOM 815 N N . ASN A 1 101 ? 18.848 3.750 -29.844 1.00 96.19 101 ASN A N 1
ATOM 816 C CA . ASN A 1 101 ? 17.758 3.609 -30.824 1.00 96.19 101 ASN A CA 1
ATOM 817 C C . ASN A 1 101 ? 16.446 3.047 -30.245 1.00 96.19 101 ASN A C 1
ATOM 819 O O . ASN A 1 101 ? 15.498 2.868 -31.002 1.00 96.19 101 ASN A O 1
ATOM 823 N N . GLN A 1 102 ? 16.412 2.646 -28.969 1.00 94.31 102 GLN A N 1
ATOM 824 C CA . GLN A 1 102 ? 15.262 1.917 -28.399 1.00 94.31 102 GLN A CA 1
ATOM 825 C C . GLN A 1 102 ? 14.761 2.488 -27.068 1.00 94.31 102 GLN A C 1
ATOM 827 O O . GLN A 1 102 ? 13.609 2.239 -26.723 1.00 94.31 102 GLN A O 1
ATOM 832 N N . SER A 1 103 ? 15.597 3.207 -26.314 1.00 95.69 103 SER A N 1
ATOM 833 C CA . SER A 1 103 ? 15.170 3.874 -25.082 1.00 95.69 103 SER A CA 1
ATOM 834 C C . SER A 1 103 ? 14.320 5.104 -25.385 1.00 95.69 103 SER A C 1
ATOM 836 O O . SER A 1 103 ? 14.474 5.759 -26.418 1.00 95.69 103 SER A O 1
ATOM 838 N N . PHE A 1 104 ? 13.428 5.411 -24.449 1.00 93.88 104 PHE A N 1
ATOM 839 C CA . PHE A 1 104 ? 12.677 6.659 -24.410 1.00 93.88 104 PHE A CA 1
ATOM 840 C C . PHE A 1 104 ? 13.403 7.669 -23.508 1.00 93.88 104 PHE A C 1
ATOM 842 O O . PHE A 1 104 ? 14.492 7.399 -23.014 1.00 93.88 104 PHE A O 1
ATOM 849 N N . ASN A 1 105 ? 12.797 8.836 -23.276 1.00 92.62 105 ASN A N 1
ATOM 850 C CA . ASN A 1 105 ? 13.365 9.852 -22.380 1.00 92.62 105 ASN A CA 1
ATOM 851 C C . ASN A 1 105 ? 13.420 9.416 -20.904 1.00 92.62 105 ASN A C 1
ATOM 853 O O . ASN A 1 105 ? 14.1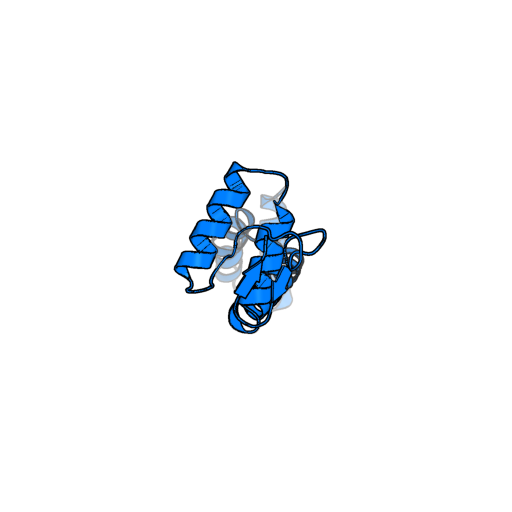22 10.047 -20.128 1.00 92.62 105 ASN A O 1
ATOM 857 N N . HIS A 1 106 ? 12.638 8.402 -20.533 1.00 94.06 106 HIS A N 1
ATOM 858 C CA . HIS A 1 106 ? 12.539 7.848 -19.185 1.00 94.06 106 HIS A CA 1
ATOM 859 C C . HIS A 1 106 ? 12.377 6.333 -19.268 1.00 94.06 106 HIS A C 1
ATOM 861 O O . HIS A 1 106 ? 11.939 5.825 -20.312 1.00 94.06 106 HIS A O 1
ATOM 867 N N . VAL A 1 107 ? 12.589 5.658 -18.135 1.00 95.06 107 VAL A N 1
ATOM 868 C CA . VAL A 1 107 ? 12.263 4.236 -17.965 1.00 95.06 107 VAL A CA 1
ATOM 869 C C . VAL A 1 107 ? 10.864 3.905 -18.501 1.00 95.06 107 VAL A C 1
ATOM 871 O O . VAL A 1 107 ? 9.872 4.580 -18.193 1.00 95.06 107 VAL A O 1
ATOM 874 N N . ALA A 1 108 ? 10.779 2.836 -19.294 1.00 95.94 108 ALA A N 1
ATOM 875 C CA . ALA A 1 108 ? 9.544 2.393 -19.928 1.00 95.94 108 ALA A CA 1
ATOM 876 C C . ALA A 1 108 ? 9.388 0.867 -19.913 1.00 95.94 108 ALA A C 1
ATOM 878 O O . ALA A 1 108 ? 10.349 0.120 -20.106 1.00 95.94 108 ALA A O 1
ATOM 879 N N . ALA A 1 109 ? 8.146 0.409 -19.751 1.00 96.88 109 ALA A N 1
ATOM 880 C CA . ALA A 1 109 ? 7.768 -0.973 -20.019 1.00 96.88 109 ALA A CA 1
ATOM 881 C C . ALA A 1 109 ? 7.635 -1.191 -21.536 1.00 96.88 109 ALA A C 1
ATOM 883 O O . ALA A 1 109 ? 6.958 -0.428 -22.228 1.00 96.88 109 ALA A O 1
ATOM 884 N N . ILE A 1 110 ? 8.278 -2.235 -22.051 1.00 94.94 110 ILE A N 1
ATOM 885 C CA . ILE A 1 110 ? 8.228 -2.660 -23.449 1.00 94.94 110 ILE A CA 1
ATOM 886 C C . ILE A 1 110 ? 7.852 -4.143 -23.461 1.00 94.94 110 ILE A C 1
ATOM 888 O O . ILE A 1 110 ? 8.704 -5.006 -23.254 1.00 94.94 110 ILE A O 1
ATOM 892 N N . ALA A 1 111 ? 6.570 -4.422 -23.716 1.00 91.12 111 ALA A N 1
ATOM 893 C CA . ALA A 1 111 ? 5.982 -5.759 -23.627 1.00 91.12 111 ALA A CA 1
ATOM 894 C C . ALA A 1 111 ? 6.234 -6.408 -22.250 1.00 91.12 111 ALA A C 1
ATOM 896 O O . ALA A 1 111 ? 5.710 -5.939 -21.246 1.00 91.12 111 ALA A O 1
ATOM 897 N N . ASP A 1 112 ? 7.032 -7.469 -22.194 1.00 93.75 112 ASP A N 1
ATOM 898 C CA . ASP A 1 112 ? 7.373 -8.229 -20.991 1.00 93.75 112 ASP A CA 1
ATOM 899 C C . ASP A 1 112 ? 8.670 -7.755 -20.306 1.00 93.75 112 ASP A C 1
ATOM 901 O O . ASP A 1 112 ? 9.119 -8.371 -19.341 1.00 93.75 112 ASP A O 1
ATOM 905 N N . LYS A 1 113 ? 9.270 -6.655 -20.780 1.00 96.88 113 LYS A N 1
ATOM 906 C CA . LYS A 1 113 ? 10.569 -6.147 -20.312 1.00 96.88 113 LYS A CA 1
ATOM 907 C C . LYS A 1 113 ? 10.499 -4.688 -19.899 1.00 96.88 113 LYS A C 1
ATOM 909 O O . LYS A 1 113 ? 9.603 -3.950 -20.302 1.00 96.88 113 LYS A O 1
ATOM 914 N N . ILE A 1 114 ? 11.505 -4.247 -19.156 1.00 97.88 114 ILE A N 1
ATOM 915 C CA . ILE A 1 114 ? 11.704 -2.840 -18.815 1.00 97.88 114 ILE A CA 1
ATOM 916 C C . ILE A 1 114 ? 12.982 -2.342 -19.474 1.00 97.88 114 ILE A C 1
ATOM 918 O O . ILE A 1 114 ? 14.005 -3.024 -19.472 1.00 97.88 114 ILE A O 1
ATOM 922 N N . ARG A 1 115 ? 12.924 -1.143 -20.047 1.00 96.94 115 ARG A N 1
ATOM 923 C CA . ARG A 1 115 ? 14.064 -0.443 -20.633 1.00 96.94 115 ARG A CA 1
ATOM 924 C C . ARG A 1 115 ? 14.351 0.803 -19.811 1.00 96.94 115 ARG A C 1
ATOM 926 O O . ARG A 1 115 ? 13.443 1.614 -19.636 1.00 96.94 115 ARG A O 1
ATOM 933 N N . LEU A 1 116 ? 15.594 0.923 -19.348 1.00 94.69 116 LEU A N 1
ATOM 934 C CA . LEU A 1 116 ? 16.125 2.147 -18.752 1.00 94.69 116 LEU A CA 1
ATOM 935 C C . LEU A 1 116 ? 16.349 3.240 -19.808 1.00 94.69 116 LEU A C 1
ATOM 937 O O . LEU A 1 116 ? 16.664 2.908 -20.983 1.00 94.69 116 LEU A O 1
#

pLDDT: mean 95.43, std 2.53, range [85.12, 98.69]

Radius of gyration: 26.85 Å; chains: 1; bounding box: 54×28×66 Å

Foldseek 3Di:
DVVVVLVVQLVVVCVPPNDDSVVSNCCCPVPVVVCVVPPDDPVVVVVVVVVVVVLVVCCVPVVLQSLQVLLQVCVVPPVSNVVSCVVSVVVVAAEAEADPVPDDPGWDRDPRHIYD

Sequence (116 aa):
MIEKLKKEFVKKCAGFRGYKKETSQYIYEKMIEPAASYSFNKSHSVCYAMIAYQTAYLKAHYATEFYAALIRSVEEDTDELSHYISETQSHGIEVLAPHINQSFNHVAAIADKIRL

Secondary structure (DSSP, 8-state):
-HHHHHHHHHHHHHHHH---HHHHHHHIIIIIHHHHTT---HHHHHHHHHHHHHHHHHHHHSHHHHHHHHHHHTTT-HHHHHHHHHHHHHTT-EEEPP-TTT--SS-EEETTEEE-